Protein AF-A0A915J488-F1 (afdb_monomer_lite)

Foldseek 3Di:
DDPVVVVLLVVLVCCLVVLLVVLVVLLVVPDLVSLVVSLVSSLVSCVVSVSDPNVVSVCSCLVSCVVSVNDDNVVSVVVCVDPVNVVVVVLQVVLVVVVVVVVLVVVLVVLCVVQDDDPVSNVVSLPVSLVVCVVRHPNVVSCVVVVVVVVVVVVVVVVVVVVVVVVPDPPPDPDDDDDD

Sequence (180 aa):
MSLKSFWSTYKNQCIVLLVPIIFSPLIFSGSDQAKCAYVVALMAIYWITEALPLAVTAFLPIICYPLLGILEANKTAMNYLKDTNFLFVGGIMVALATEECNLHKRLALKVLLTFGAQPRWLMLGFMIPSAFLSMWMSNVATVAMMAPIATCVLIELIAHAKSDAMEKEPVKNGSKSEKV

InterPro domains:
  IPR001898 Solute carrier family 13 [PF00939] (14-168)

pLDDT: mean 74.53, std 12.37, range [38.03, 90.25]

Secondary structure (DSSP, 8-state):
--HHHHHHHHHHHHHHHHHHHHHHHHHTT--HHHHHHHHHHHHHHHHHHT-S-HHHHHTHHHHHHHHTTSS-HHHHHHTTS-HHHHHHHHHHHHHHHHHHTTHHHHHHHHHHHHS-S-HHHHHHHHHHHHHHHHHHS-HHHHHHHHHHHHHHHHHHHHHHHHHHHHHSS-----------

Structure (mmCIF, N/CA/C/O backbone):
data_AF-A0A915J488-F1
#
_entry.id   AF-A0A915J488-F1
#
loop_
_atom_site.group_PDB
_atom_site.id
_atom_site.type_symbol
_atom_site.label_atom_id
_atom_site.label_alt_id
_atom_site.label_comp_id
_atom_site.label_asym_id
_atom_site.label_entity_id
_atom_site.label_seq_id
_atom_site.pdbx_PDB_ins_code
_atom_site.Cartn_x
_atom_site.Cartn_y
_atom_site.Cartn_z
_atom_site.occupancy
_atom_site.B_iso_or_equiv
_atom_site.auth_seq_id
_atom_site.auth_comp_id
_atom_site.auth_asym_id
_atom_site.auth_atom_id
_atom_site.pdbx_PDB_model_num
ATOM 1 N N . MET A 1 1 ? 5.541 -25.801 -2.199 1.00 47.88 1 MET A N 1
ATOM 2 C CA . MET A 1 1 ? 4.738 -24.970 -1.273 1.00 47.88 1 MET A CA 1
ATOM 3 C C . MET A 1 1 ? 5.482 -24.946 0.063 1.00 47.88 1 MET A C 1
ATOM 5 O O . MET A 1 1 ? 5.631 -25.995 0.668 1.00 47.88 1 MET A O 1
ATOM 9 N N . SER A 1 2 ? 6.149 -23.840 0.412 1.00 49.69 2 SER A N 1
ATOM 10 C CA . SER A 1 2 ? 7.259 -23.838 1.392 1.00 49.69 2 SER A CA 1
ATOM 11 C C . SER A 1 2 ? 6.795 -23.623 2.840 1.00 49.69 2 SER A C 1
ATOM 13 O O . SER A 1 2 ? 5.991 -22.728 3.097 1.00 49.69 2 SER A O 1
ATOM 15 N N . LEU A 1 3 ? 7.369 -24.382 3.786 1.00 56.59 3 LEU A N 1
ATOM 16 C CA . LEU A 1 3 ? 7.130 -24.350 5.244 1.00 56.59 3 LEU A CA 1
ATOM 17 C C . LEU A 1 3 ? 7.198 -22.933 5.859 1.00 56.59 3 LEU A C 1
ATOM 19 O O . LEU A 1 3 ? 6.519 -22.638 6.840 1.00 56.59 3 LEU A O 1
ATOM 23 N N . LYS A 1 4 ? 7.980 -22.030 5.248 1.00 59.12 4 LYS A N 1
ATOM 24 C CA . LYS A 1 4 ? 8.091 -20.619 5.656 1.00 59.12 4 LYS A CA 1
ATOM 25 C C . LYS A 1 4 ? 6.792 -19.832 5.460 1.00 59.12 4 LYS A C 1
ATOM 27 O O . LYS A 1 4 ? 6.476 -18.986 6.290 1.00 59.12 4 LYS A O 1
ATOM 32 N N . SER A 1 5 ? 6.031 -20.129 4.401 1.00 58.22 5 SER A N 1
ATOM 33 C CA . SER A 1 5 ? 4.719 -19.504 4.176 1.00 58.22 5 SER A CA 1
ATOM 34 C C . SER A 1 5 ? 3.732 -19.916 5.266 1.00 58.22 5 SER A C 1
ATOM 36 O O . SER A 1 5 ? 3.065 -19.064 5.828 1.00 58.22 5 SER A O 1
ATOM 38 N N . PHE A 1 6 ? 3.751 -21.191 5.666 1.00 61.00 6 PHE A N 1
ATOM 39 C CA . PHE A 1 6 ? 2.890 -21.722 6.718 1.00 61.00 6 PHE A CA 1
ATOM 40 C C . PHE A 1 6 ? 3.192 -21.100 8.090 1.00 61.00 6 PHE A C 1
ATOM 42 O O . PHE A 1 6 ? 2.278 -20.661 8.782 1.00 61.00 6 PHE A O 1
ATOM 49 N N . TRP A 1 7 ? 4.475 -20.982 8.459 1.00 55.41 7 TRP A N 1
ATOM 50 C CA . TRP A 1 7 ? 4.887 -20.335 9.713 1.00 55.41 7 TRP A CA 1
ATOM 51 C C . TRP A 1 7 ? 4.559 -18.834 9.736 1.00 55.41 7 TRP A C 1
ATOM 53 O O . TRP A 1 7 ? 4.108 -18.317 10.757 1.00 55.41 7 TRP A O 1
ATOM 63 N N . SER A 1 8 ? 4.715 -18.139 8.604 1.00 61.50 8 SER A N 1
ATOM 64 C CA . SER A 1 8 ? 4.327 -16.729 8.483 1.00 61.50 8 SER A CA 1
ATOM 65 C C . SER A 1 8 ? 2.810 -16.537 8.550 1.00 61.50 8 SER A C 1
ATOM 67 O O . SER A 1 8 ? 2.342 -15.627 9.229 1.00 61.50 8 SER A O 1
ATOM 69 N N . THR A 1 9 ? 2.030 -17.394 7.887 1.00 64.75 9 THR A N 1
ATOM 70 C CA . THR A 1 9 ? 0.564 -17.347 7.934 1.00 64.75 9 THR A CA 1
ATOM 71 C C . THR A 1 9 ? 0.056 -17.629 9.345 1.00 64.75 9 THR A C 1
ATOM 73 O O . THR A 1 9 ? -0.803 -16.899 9.833 1.00 64.75 9 THR A O 1
ATOM 76 N N . TYR A 1 10 ? 0.630 -18.616 10.036 1.00 68.25 10 TYR A N 1
ATOM 77 C CA . TYR A 1 10 ? 0.266 -18.938 11.415 1.00 68.25 10 TYR A CA 1
ATOM 78 C C . TYR A 1 10 ? 0.632 -17.807 12.390 1.00 68.25 10 TYR A C 1
ATOM 80 O O . TYR A 1 10 ? -0.180 -17.419 13.227 1.00 68.25 10 TYR A O 1
ATOM 88 N N . LYS A 1 11 ? 1.816 -17.197 12.237 1.00 72.81 11 LYS A N 1
ATOM 89 C CA . LYS A 1 11 ? 2.215 -16.003 13.001 1.00 72.81 11 LYS A CA 1
ATOM 90 C C . LYS A 1 11 ? 1.229 -14.844 12.795 1.00 72.81 11 LYS A C 1
ATOM 92 O O . LYS A 1 11 ? 0.825 -14.218 13.772 1.00 72.81 11 LYS A O 1
ATOM 97 N N . ASN A 1 12 ? 0.815 -14.581 11.557 1.00 74.12 12 ASN A N 1
ATOM 98 C CA . ASN A 1 12 ? -0.127 -13.504 11.241 1.00 74.12 12 ASN A CA 1
ATOM 99 C C . ASN A 1 12 ? -1.524 -13.780 11.817 1.00 74.12 12 ASN A C 1
ATOM 101 O O . ASN A 1 12 ? -2.134 -12.880 12.387 1.00 74.12 12 ASN A O 1
ATOM 105 N N . GLN A 1 13 ? -1.995 -15.029 11.763 1.00 73.88 13 GLN A N 1
ATOM 106 C CA . GLN A 1 13 ? -3.250 -15.441 12.402 1.00 73.88 13 GLN A CA 1
ATOM 107 C C . GLN A 1 13 ? -3.215 -15.245 13.925 1.00 73.88 13 GLN A C 1
ATOM 109 O O . GLN A 1 13 ? -4.172 -14.724 14.498 1.00 73.88 13 GLN A O 1
ATOM 114 N N . CYS A 1 14 ? -2.097 -15.574 14.578 1.00 73.38 14 CYS A N 1
ATOM 115 C CA . CYS A 1 14 ? -1.913 -15.307 16.005 1.00 73.38 14 CYS A CA 1
ATOM 116 C C . CYS A 1 14 ? -1.929 -13.805 16.322 1.00 73.38 14 CYS A C 1
ATOM 118 O O . CYS A 1 14 ? -2.541 -13.409 17.309 1.00 73.38 14 CYS A O 1
ATOM 120 N N . ILE A 1 15 ? -1.304 -12.961 15.493 1.00 77.00 15 ILE A N 1
ATOM 121 C CA . ILE A 1 15 ? -1.308 -11.497 15.669 1.00 77.00 15 ILE A CA 1
ATOM 122 C C . ILE A 1 15 ? -2.732 -10.938 15.552 1.00 77.00 15 ILE A C 1
ATOM 124 O O . ILE A 1 15 ? -3.141 -10.144 16.396 1.00 77.00 15 ILE A O 1
ATOM 128 N N . VAL A 1 16 ? -3.512 -11.390 14.566 1.00 78.56 16 VAL A N 1
ATOM 129 C CA . VAL A 1 16 ? -4.906 -10.951 14.364 1.00 78.56 16 VAL A CA 1
ATOM 130 C C . VAL A 1 16 ? -5.810 -11.311 15.548 1.00 78.56 16 VAL A C 1
ATOM 132 O O . VAL A 1 16 ? -6.753 -10.585 15.844 1.00 78.56 16 VAL A O 1
ATOM 135 N N . LEU A 1 17 ? -5.532 -12.410 16.252 1.00 76.50 17 LEU A N 1
ATOM 136 C CA . LEU A 1 17 ? -6.311 -12.813 17.426 1.00 76.50 17 LEU A CA 1
ATOM 137 C C . LEU A 1 17 ? -5.796 -12.180 18.727 1.00 76.50 17 LEU A C 1
ATOM 139 O O . LEU A 1 17 ? -6.596 -11.754 19.555 1.00 76.50 17 LEU A O 1
ATOM 143 N N . LEU A 1 18 ? -4.478 -12.080 18.912 1.00 76.69 18 LEU A N 1
ATOM 144 C CA . LEU A 1 18 ? -3.873 -11.576 20.150 1.00 76.69 18 LEU A CA 1
ATOM 145 C C . LEU A 1 18 ? -3.988 -10.059 20.301 1.00 76.69 18 LEU A C 1
ATOM 147 O O . LEU A 1 18 ? -4.199 -9.575 21.409 1.00 76.69 18 LEU A O 1
ATOM 151 N N . VAL A 1 19 ? -3.854 -9.299 19.216 1.00 79.75 19 VAL A N 1
ATOM 152 C CA . VAL A 1 19 ? -3.826 -7.827 19.264 1.00 79.75 19 VAL A CA 1
ATOM 153 C C . VAL A 1 19 ? -5.156 -7.225 19.767 1.00 79.75 19 VAL A C 1
ATOM 155 O O . VAL A 1 19 ? -5.104 -6.381 20.664 1.00 79.75 19 VAL A O 1
ATOM 158 N N . PRO A 1 20 ? -6.342 -7.703 19.337 1.00 78.75 20 PRO A N 1
ATOM 159 C CA . PRO A 1 20 ? -7.628 -7.331 19.935 1.00 78.75 20 PRO A CA 1
ATOM 160 C C . PRO A 1 20 ? -7.744 -7.683 21.420 1.00 78.75 20 PRO A C 1
ATOM 162 O O . PRO A 1 20 ? -8.252 -6.890 22.210 1.00 78.75 20 PRO A O 1
ATOM 165 N N . ILE A 1 21 ? -7.240 -8.854 21.821 1.00 77.81 21 ILE A N 1
ATOM 166 C CA . ILE A 1 21 ? -7.308 -9.331 23.210 1.00 77.81 21 ILE A CA 1
ATOM 167 C C . ILE A 1 21 ? -6.431 -8.465 24.120 1.00 77.81 21 ILE A C 1
ATOM 169 O O . ILE A 1 21 ? -6.872 -8.060 25.194 1.00 77.81 21 ILE A O 1
ATOM 173 N N . ILE A 1 22 ? -5.222 -8.119 23.676 1.00 78.75 22 ILE A N 1
ATOM 174 C CA . ILE A 1 22 ? -4.274 -7.284 24.430 1.00 78.75 22 ILE A CA 1
ATOM 175 C C . ILE A 1 22 ? -4.807 -5.861 24.611 1.00 78.75 22 ILE A C 1
ATOM 177 O O . ILE A 1 22 ? -4.652 -5.281 25.683 1.00 78.75 22 ILE A O 1
ATOM 181 N N . PHE A 1 23 ? -5.449 -5.299 23.585 1.00 76.50 23 PHE A N 1
ATOM 182 C CA . PHE A 1 23 ? -5.999 -3.945 23.641 1.00 76.50 23 PHE A CA 1
ATOM 183 C C . PHE A 1 23 ? -7.429 -3.886 24.208 1.00 76.50 23 PHE A C 1
ATOM 185 O O . PHE A 1 23 ? -7.922 -2.795 24.487 1.00 76.50 23 PHE A O 1
ATOM 192 N N . SER A 1 24 ? -8.081 -5.027 24.460 1.00 74.06 24 SER A N 1
ATOM 193 C CA . SER A 1 24 ? -9.424 -5.099 25.062 1.00 74.06 24 SER A CA 1
ATOM 194 C C . SER A 1 24 ? -9.618 -4.321 26.380 1.00 74.06 24 SER A C 1
ATOM 196 O O . SER A 1 24 ? -10.716 -3.784 26.562 1.00 74.06 24 SER A O 1
ATOM 198 N N . PRO A 1 25 ? -8.604 -4.131 27.261 1.00 74.50 25 PRO A N 1
ATOM 199 C CA . PRO A 1 25 ? -8.760 -3.305 28.458 1.00 74.50 25 PRO A CA 1
ATOM 200 C C . PRO A 1 25 ? -9.111 -1.844 28.141 1.00 74.50 25 PRO A C 1
ATOM 202 O O . PRO A 1 25 ? -9.788 -1.198 28.939 1.00 74.50 25 PRO A O 1
ATOM 205 N N . LEU A 1 26 ? -8.716 -1.318 26.970 1.00 71.06 26 LEU A N 1
ATOM 206 C CA . LEU A 1 26 ? -9.051 0.054 26.560 1.00 71.06 26 LEU A CA 1
ATOM 207 C C . LEU A 1 26 ? -10.549 0.236 26.289 1.00 71.06 26 LEU A C 1
ATOM 209 O O . LEU A 1 26 ? -11.078 1.319 26.526 1.00 71.06 26 LEU A O 1
ATOM 213 N N . ILE A 1 27 ? -11.246 -0.805 25.825 1.00 73.06 27 ILE A N 1
ATOM 214 C CA . ILE A 1 27 ? -12.699 -0.746 25.588 1.00 73.06 27 ILE A CA 1
ATOM 215 C C . ILE A 1 27 ? -13.443 -0.608 26.922 1.00 73.06 27 ILE A C 1
ATOM 217 O O . ILE A 1 27 ? -14.457 0.086 27.007 1.00 73.06 27 ILE A O 1
ATOM 221 N N . PHE A 1 28 ? -12.915 -1.229 27.977 1.00 69.94 28 PHE A N 1
ATOM 222 C CA . PHE A 1 28 ? -13.537 -1.253 29.299 1.00 69.94 28 PHE A CA 1
ATOM 223 C C . PHE A 1 28 ? -13.414 0.082 30.056 1.00 69.94 28 PHE A C 1
ATOM 225 O O . PHE A 1 28 ? -14.116 0.299 31.038 1.00 69.94 28 PHE A O 1
ATOM 232 N N . SER A 1 29 ? -12.582 1.014 29.572 1.00 71.44 29 SER A N 1
ATOM 233 C CA . SER A 1 29 ? -12.431 2.352 30.160 1.00 71.44 29 SER A CA 1
ATOM 234 C C . SER A 1 29 ? -13.665 3.252 29.967 1.00 71.44 29 SER A C 1
ATOM 236 O O . SER A 1 29 ? -13.712 4.339 30.540 1.00 71.44 29 SER A O 1
ATOM 238 N N . GLY A 1 30 ? -14.650 2.836 29.160 1.00 70.00 30 GLY A N 1
ATOM 239 C CA . GLY A 1 30 ? -15.974 3.464 29.067 1.00 70.00 30 GLY A CA 1
ATOM 240 C C . GLY A 1 30 ? -16.062 4.763 28.257 1.00 70.00 30 GLY A C 1
ATOM 241 O O . GLY A 1 30 ? -17.168 5.163 27.907 1.00 70.00 30 GLY A O 1
ATOM 242 N N . SER A 1 31 ? -14.943 5.408 27.907 1.00 84.81 31 SER A N 1
ATOM 243 C CA . SER A 1 31 ? -14.945 6.627 27.086 1.00 84.81 31 SER A CA 1
ATOM 244 C C . SER A 1 31 ? -14.945 6.316 25.585 1.00 84.81 31 SER A C 1
ATOM 246 O O . SER A 1 31 ? -14.225 5.435 25.110 1.00 84.81 31 SER A O 1
ATOM 248 N N . ASP A 1 32 ? -15.711 7.076 24.801 1.00 83.50 32 ASP A N 1
ATOM 249 C CA . ASP A 1 32 ? -15.761 6.893 23.341 1.00 83.50 32 ASP A CA 1
ATOM 250 C C . ASP A 1 32 ? -14.404 7.169 22.673 1.00 83.50 32 ASP A C 1
ATOM 252 O O . ASP A 1 32 ? -14.034 6.527 21.691 1.00 83.50 32 ASP A O 1
ATOM 256 N N . GLN A 1 33 ? -13.601 8.051 23.272 1.00 86.50 33 GLN A N 1
ATOM 257 C CA . GLN A 1 33 ? -12.227 8.340 22.853 1.00 86.50 33 GLN A CA 1
ATOM 258 C C . GLN A 1 33 ? -11.315 7.110 22.985 1.00 86.50 33 GLN A C 1
ATOM 260 O O . GLN A 1 33 ? -10.520 6.842 22.083 1.00 86.50 33 GLN A O 1
ATOM 265 N N . ALA A 1 34 ? -11.451 6.328 24.065 1.00 85.50 34 ALA A N 1
ATOM 266 C CA . ALA A 1 34 ? -10.664 5.111 24.266 1.00 85.50 34 ALA A CA 1
ATOM 267 C C . ALA A 1 34 ? -11.049 4.010 23.266 1.00 85.50 34 ALA A C 1
ATOM 269 O O . ALA A 1 34 ? -10.173 3.316 22.745 1.00 85.50 34 ALA A O 1
ATOM 270 N N . LYS A 1 35 ? -12.338 3.900 22.918 1.00 84.31 35 LYS A N 1
ATOM 271 C CA . LYS A 1 35 ? -12.814 2.972 21.879 1.00 84.31 35 LYS A CA 1
ATOM 272 C C . LYS A 1 35 ? -12.303 3.359 20.483 1.00 84.31 35 LYS A C 1
ATOM 274 O O . LYS A 1 35 ? -11.914 2.484 19.712 1.00 84.31 35 LYS A O 1
ATOM 279 N N . CYS A 1 36 ? -12.240 4.654 20.160 1.00 86.75 36 CYS A N 1
ATOM 280 C CA . CYS A 1 36 ? -11.599 5.132 18.929 1.00 86.75 36 CYS A CA 1
ATOM 281 C C . CYS A 1 36 ? -10.107 4.784 18.899 1.00 86.75 36 CYS A C 1
ATOM 283 O O . CYS A 1 36 ? -9.620 4.232 17.911 1.00 86.75 36 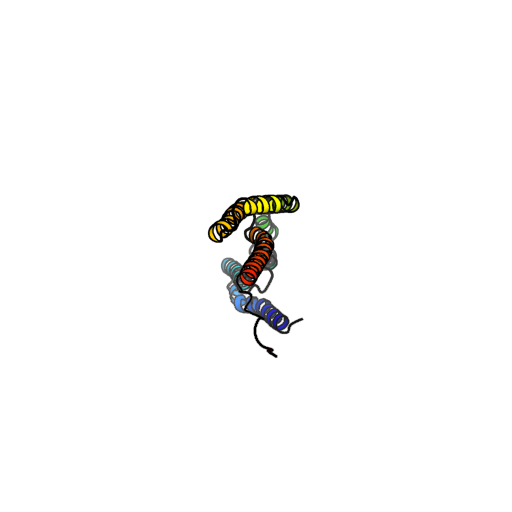CYS A O 1
ATOM 285 N N . ALA A 1 37 ? -9.393 5.082 19.989 1.00 87.50 37 ALA A N 1
ATOM 286 C CA . ALA A 1 37 ? -7.963 4.813 20.111 1.00 87.50 37 ALA A CA 1
ATOM 287 C C . ALA A 1 37 ? -7.649 3.315 19.983 1.00 87.50 37 ALA A C 1
ATOM 289 O O . ALA A 1 37 ? -6.680 2.956 19.318 1.00 87.50 37 ALA A O 1
ATOM 290 N N . TYR A 1 38 ? -8.503 2.449 20.537 1.00 87.88 38 TYR A N 1
ATOM 291 C CA . TYR A 1 38 ? -8.430 1.000 20.362 1.00 87.88 38 TYR A CA 1
ATOM 292 C C . TYR A 1 38 ? -8.413 0.610 18.878 1.00 87.88 38 TYR A C 1
ATOM 294 O O . TYR A 1 38 ? -7.475 -0.042 18.424 1.00 87.88 38 TYR A O 1
ATOM 302 N N . VAL A 1 39 ? -9.400 1.058 18.095 1.00 88.00 39 VAL A N 1
ATOM 303 C CA . VAL A 1 39 ? -9.489 0.713 16.664 1.00 88.00 39 VAL A CA 1
ATOM 304 C C . VAL A 1 39 ? -8.293 1.255 15.879 1.00 88.00 39 VAL A C 1
ATOM 306 O O . VAL A 1 39 ? -7.743 0.544 15.041 1.00 88.00 39 VAL A O 1
ATOM 309 N N . VAL A 1 40 ? -7.845 2.480 16.171 1.00 89.44 40 VAL A N 1
ATOM 310 C CA . VAL A 1 40 ? -6.665 3.073 15.518 1.00 89.44 40 VAL A CA 1
ATOM 311 C C . VAL A 1 40 ? -5.394 2.283 15.844 1.00 89.44 40 VAL A C 1
ATOM 313 O O . VAL A 1 40 ? -4.599 2.014 14.944 1.00 89.44 40 VAL A O 1
ATOM 316 N N . ALA A 1 41 ? -5.212 1.860 17.097 1.00 88.69 41 ALA A N 1
ATOM 317 C CA . ALA A 1 41 ? -4.076 1.037 17.503 1.00 88.69 41 ALA A CA 1
ATOM 318 C C . ALA A 1 41 ? -4.092 -0.339 16.817 1.00 88.69 41 ALA A C 1
ATOM 320 O O . ALA A 1 41 ? -3.055 -0.778 16.316 1.00 88.69 41 ALA A O 1
ATOM 321 N N . LEU A 1 42 ? -5.265 -0.983 16.715 1.00 88.06 42 LEU A N 1
ATOM 322 C CA . LEU A 1 42 ? -5.419 -2.227 15.951 1.00 88.06 42 LEU A CA 1
ATOM 323 C C . LEU A 1 42 ? -4.995 -2.040 14.491 1.00 88.06 42 LEU A C 1
ATOM 325 O O . LEU A 1 42 ? -4.209 -2.831 13.971 1.00 88.06 42 LEU A O 1
ATOM 329 N N . MET A 1 43 ? -5.483 -0.981 13.840 1.00 90.25 43 MET A N 1
ATOM 330 C CA . MET A 1 43 ? -5.136 -0.682 12.450 1.00 90.25 43 MET A CA 1
ATOM 331 C C . MET A 1 43 ? -3.639 -0.432 12.273 1.00 90.25 43 MET A C 1
ATOM 333 O O . MET A 1 43 ? -3.042 -0.988 11.356 1.00 90.25 43 MET A O 1
ATOM 337 N N . ALA A 1 44 ? -3.023 0.356 13.157 1.00 89.06 44 ALA A N 1
ATOM 338 C CA . ALA A 1 44 ? -1.597 0.657 13.097 1.00 89.06 44 ALA A CA 1
ATOM 339 C C . ALA A 1 44 ? -0.746 -0.616 13.213 1.00 89.06 44 ALA A C 1
ATOM 341 O O . ALA A 1 44 ? 0.171 -0.824 12.417 1.00 89.06 44 ALA A O 1
ATOM 342 N N . ILE A 1 45 ? -1.082 -1.504 14.154 1.00 87.19 45 ILE A N 1
ATOM 343 C CA . ILE A 1 45 ? -0.370 -2.774 14.319 1.00 87.19 45 ILE A CA 1
ATOM 344 C C . ILE A 1 45 ? -0.580 -3.664 13.094 1.00 87.19 45 ILE A C 1
ATOM 346 O O . ILE A 1 45 ? 0.387 -4.237 12.597 1.00 87.19 45 ILE A O 1
ATOM 350 N N . TYR A 1 46 ? -1.801 -3.763 12.563 1.00 86.38 46 TYR A N 1
ATOM 351 C CA . TYR A 1 46 ? -2.068 -4.574 11.371 1.00 86.38 46 TYR A CA 1
ATOM 352 C C . TYR A 1 46 ? -1.406 -4.030 10.106 1.00 86.38 46 TYR A C 1
ATOM 354 O O . TYR A 1 46 ? -1.007 -4.826 9.260 1.00 86.38 46 TYR A O 1
ATOM 362 N N . TRP A 1 47 ? -1.234 -2.713 9.986 1.00 87.19 47 TRP A N 1
ATOM 363 C CA . TRP A 1 47 ? -0.462 -2.113 8.899 1.00 87.19 47 TRP A CA 1
ATOM 364 C C . TRP A 1 47 ? 1.032 -2.392 9.024 1.00 87.19 47 TRP A C 1
ATOM 366 O O . TRP A 1 47 ? 1.642 -2.797 8.045 1.00 87.19 47 TRP A O 1
ATOM 376 N N . ILE A 1 48 ? 1.617 -2.242 10.215 1.00 86.00 48 ILE A N 1
ATOM 377 C CA . ILE A 1 48 ? 3.054 -2.492 10.420 1.00 86.00 48 ILE A CA 1
ATOM 378 C C . ILE A 1 48 ? 3.388 -3.982 10.271 1.00 86.00 48 ILE A C 1
ATOM 380 O O . ILE A 1 48 ? 4.452 -4.341 9.776 1.00 86.00 48 ILE A O 1
ATOM 384 N N . THR A 1 49 ? 2.493 -4.858 10.729 1.00 84.06 49 THR A N 1
ATOM 385 C CA . THR A 1 49 ? 2.709 -6.312 10.693 1.00 84.06 49 THR A CA 1
ATOM 386 C C . THR A 1 49 ? 2.270 -6.963 9.385 1.00 84.06 49 THR A C 1
ATOM 388 O O . THR A 1 49 ? 2.547 -8.147 9.203 1.00 84.06 49 THR A O 1
ATOM 391 N N . GLU A 1 50 ? 1.574 -6.225 8.509 1.00 82.69 50 GLU A N 1
ATOM 392 C CA . GLU A 1 50 ? 0.919 -6.732 7.292 1.00 82.69 50 GLU A CA 1
ATOM 393 C C . GLU A 1 50 ? 0.161 -8.055 7.529 1.00 82.69 50 GLU A C 1
ATOM 395 O O . GLU A 1 50 ? 0.124 -8.955 6.687 1.00 82.69 50 GLU A O 1
ATOM 400 N N . ALA A 1 51 ? -0.439 -8.205 8.717 1.00 78.12 51 ALA A N 1
ATOM 401 C CA . ALA A 1 51 ? -1.082 -9.454 9.120 1.00 78.12 51 ALA A CA 1
ATOM 402 C C . ALA A 1 51 ? -2.337 -9.757 8.282 1.00 78.12 51 ALA A C 1
ATOM 404 O O . ALA A 1 51 ? -2.694 -10.919 8.078 1.00 78.12 51 ALA A O 1
ATOM 405 N N . LEU A 1 52 ? -2.977 -8.702 7.773 1.00 79.81 52 LEU A N 1
ATOM 406 C CA . LEU A 1 52 ? -4.082 -8.731 6.823 1.00 79.81 52 LEU A CA 1
ATOM 407 C C . LEU A 1 52 ? -3.753 -7.800 5.645 1.00 79.81 52 LEU A C 1
ATOM 409 O O . LEU A 1 52 ? -3.009 -6.832 5.830 1.00 79.81 52 LEU A O 1
ATOM 413 N N . PRO A 1 53 ? -4.332 -8.031 4.451 1.00 83.25 53 PRO A N 1
ATOM 414 C CA . PRO A 1 53 ? -4.178 -7.109 3.332 1.00 83.25 53 PRO A CA 1
ATOM 415 C C . PRO A 1 53 ? -4.578 -5.685 3.735 1.00 83.25 53 PRO A C 1
ATOM 417 O O . PRO A 1 53 ? -5.616 -5.497 4.372 1.00 83.25 53 PRO A O 1
ATOM 420 N N . LEU A 1 54 ? -3.798 -4.686 3.308 1.00 83.38 54 LEU A N 1
ATOM 421 C CA . LEU A 1 54 ? -3.998 -3.266 3.645 1.00 83.38 54 LEU A CA 1
ATOM 422 C C . LEU A 1 54 ? -5.437 -2.781 3.389 1.00 83.38 54 LEU A C 1
ATOM 424 O O . LEU A 1 54 ? -5.964 -1.960 4.134 1.00 83.38 54 LEU A O 1
ATOM 428 N N . ALA A 1 55 ? -6.086 -3.306 2.345 1.00 86.38 55 ALA A N 1
ATOM 429 C CA . ALA A 1 55 ? -7.481 -3.001 2.037 1.00 86.38 55 ALA A CA 1
ATOM 430 C C . ALA A 1 55 ? -8.444 -3.557 3.100 1.00 86.38 55 ALA A C 1
ATOM 432 O O . ALA A 1 55 ? -9.345 -2.856 3.547 1.00 86.38 55 ALA A O 1
ATOM 433 N N . VAL A 1 56 ? -8.234 -4.799 3.547 1.00 86.19 56 VAL A N 1
ATOM 434 C CA . VAL A 1 56 ? -9.076 -5.456 4.561 1.00 86.19 56 VAL A CA 1
ATOM 435 C C . VAL A 1 56 ? -8.936 -4.750 5.909 1.00 86.19 56 VAL A C 1
ATOM 437 O O . VAL A 1 56 ? -9.938 -4.507 6.579 1.00 86.19 56 VAL A O 1
ATOM 440 N N . THR A 1 57 ? -7.717 -4.353 6.290 1.00 88.88 57 THR A N 1
ATOM 441 C CA . THR A 1 57 ? -7.496 -3.575 7.520 1.00 88.88 57 THR A CA 1
ATOM 442 C C . THR A 1 57 ? -8.124 -2.187 7.434 1.00 88.88 57 THR A C 1
ATOM 444 O O . THR A 1 57 ? -8.674 -1.708 8.424 1.00 88.88 57 THR A O 1
ATOM 447 N N . ALA A 1 58 ? -8.122 -1.560 6.254 1.00 89.00 58 ALA A N 1
ATOM 448 C CA . ALA A 1 58 ? -8.781 -0.277 6.036 1.00 89.00 58 ALA A CA 1
ATOM 449 C C . ALA A 1 58 ? -10.310 -0.349 6.183 1.00 89.00 58 ALA A C 1
ATOM 451 O O . ALA A 1 58 ? -10.907 0.659 6.543 1.00 89.00 58 ALA A O 1
ATOM 452 N N . PHE A 1 59 ? -10.952 -1.505 5.969 1.00 88.38 59 PHE A N 1
ATOM 453 C CA . PHE A 1 59 ? -12.395 -1.694 6.202 1.00 88.38 59 PHE A CA 1
ATOM 454 C C . PHE A 1 59 ? -12.763 -1.958 7.670 1.00 88.38 59 PHE A C 1
ATOM 456 O O . PHE A 1 59 ? -13.939 -1.903 8.028 1.00 88.38 59 PHE A O 1
ATOM 463 N N . LEU A 1 60 ? -11.784 -2.208 8.541 1.00 88.31 60 LEU A N 1
ATOM 464 C CA . LEU A 1 60 ? -12.017 -2.549 9.945 1.00 88.31 60 LEU A CA 1
ATOM 465 C C . LEU A 1 60 ? -12.860 -1.497 10.707 1.00 88.31 60 LEU A C 1
ATOM 467 O O . LEU A 1 60 ? -13.787 -1.898 11.411 1.00 88.31 60 LEU A O 1
ATOM 471 N N . PRO A 1 61 ? -12.660 -0.171 10.533 1.00 88.06 61 PRO A N 1
ATOM 472 C CA . PRO A 1 61 ? -13.495 0.854 11.169 1.00 88.06 61 PRO A CA 1
ATOM 473 C C . PRO A 1 61 ? -14.977 0.795 10.797 1.00 88.06 61 PRO A C 1
ATOM 475 O O . PRO A 1 61 ? -15.813 1.055 11.657 1.00 88.06 61 PRO A O 1
ATOM 478 N N . ILE A 1 62 ? -15.321 0.413 9.559 1.00 88.81 62 ILE A N 1
ATOM 479 C CA . ILE A 1 62 ? -16.724 0.286 9.117 1.00 88.81 62 ILE A CA 1
ATOM 480 C C . ILE A 1 62 ? -17.485 -0.729 9.970 1.00 88.81 62 ILE A C 1
ATOM 482 O O . ILE A 1 62 ? -18.677 -0.554 10.205 1.00 88.81 62 ILE A O 1
ATOM 486 N N . ILE A 1 63 ? -16.802 -1.768 10.452 1.00 87.00 63 ILE A N 1
ATOM 487 C CA . ILE A 1 63 ? -17.401 -2.824 11.271 1.00 87.00 63 ILE A CA 1
ATOM 488 C C . ILE A 1 63 ? -17.231 -2.500 12.761 1.00 87.00 63 ILE A C 1
ATOM 490 O O . ILE A 1 63 ? -18.179 -2.603 13.536 1.00 87.00 63 ILE A O 1
ATOM 494 N N . CYS A 1 64 ? -16.037 -2.071 13.177 1.00 85.69 64 CYS A N 1
ATOM 495 C CA . CYS A 1 64 ? -15.727 -1.836 14.585 1.00 85.69 64 CYS A CA 1
ATOM 496 C C . CYS A 1 64 ? -16.416 -0.593 15.168 1.00 85.69 64 CYS A C 1
ATOM 498 O O . CYS A 1 64 ? -16.816 -0.633 16.329 1.00 85.69 64 CYS A O 1
ATOM 500 N N . TYR A 1 65 ? -16.576 0.499 14.411 1.00 86.69 65 TYR A N 1
ATOM 501 C CA . TYR A 1 65 ? -17.198 1.725 14.936 1.00 86.69 65 TYR A CA 1
ATOM 502 C C . TYR A 1 65 ? -18.685 1.555 15.280 1.00 86.69 65 TYR A C 1
ATOM 504 O O . TYR A 1 65 ? -19.061 1.971 16.381 1.00 86.69 65 TYR A O 1
ATOM 512 N N . PRO A 1 66 ? -19.515 0.899 14.442 1.00 86.31 66 PRO A N 1
ATOM 513 C CA . PRO A 1 66 ? -20.899 0.601 14.804 1.00 86.31 66 PRO A CA 1
ATOM 514 C C . PRO A 1 66 ? -21.011 -0.415 15.944 1.00 86.31 66 PRO A C 1
ATOM 516 O O . PRO A 1 66 ? -21.838 -0.231 16.832 1.00 86.31 66 PRO A O 1
ATOM 519 N N . LEU A 1 67 ? -20.156 -1.449 15.970 1.00 85.06 67 LEU A N 1
ATOM 520 C CA . LEU A 1 67 ? -20.160 -2.464 17.037 1.00 85.06 67 LEU A CA 1
ATOM 521 C C . LEU A 1 67 ? -19.811 -1.884 18.413 1.00 85.06 67 LEU A C 1
ATOM 523 O O . LEU A 1 67 ? -20.359 -2.314 19.423 1.00 85.06 67 LEU A O 1
ATOM 527 N N . LEU A 1 68 ? -18.903 -0.907 18.459 1.00 83.19 68 LEU A N 1
ATOM 528 C CA . LEU A 1 68 ? -18.479 -0.241 19.694 1.00 83.19 68 LEU A CA 1
ATOM 529 C C . LEU A 1 68 ? -19.396 0.935 20.092 1.00 83.19 68 LEU A C 1
ATOM 531 O O . LEU A 1 68 ? -19.182 1.555 21.141 1.00 83.19 68 LEU A O 1
ATOM 535 N N . GLY A 1 69 ? -20.405 1.246 19.270 1.00 80.31 69 GLY A N 1
ATOM 536 C CA . GLY A 1 69 ? -21.341 2.352 19.484 1.00 80.31 69 GLY A CA 1
ATOM 537 C C . GLY A 1 69 ? -20.715 3.743 19.335 1.00 80.31 69 GLY A C 1
ATOM 538 O O . GLY A 1 69 ? -21.249 4.701 19.879 1.00 80.31 69 GLY A O 1
ATOM 539 N N . ILE A 1 70 ? -19.582 3.857 18.634 1.00 82.12 70 ILE A N 1
ATOM 540 C CA . ILE A 1 70 ? -18.838 5.117 18.461 1.00 82.12 70 ILE A CA 1
ATOM 541 C C . ILE A 1 70 ? -19.510 5.993 17.399 1.00 82.12 70 ILE A C 1
ATOM 543 O O . ILE A 1 70 ? -19.725 7.187 17.591 1.00 82.12 70 ILE A O 1
ATOM 547 N N . LEU A 1 71 ? -19.789 5.397 16.238 1.00 85.62 71 LEU A N 1
ATOM 548 C CA . LEU A 1 71 ? -20.328 6.090 15.076 1.00 85.62 71 LEU A CA 1
ATOM 549 C C . LEU A 1 71 ? -21.262 5.156 14.309 1.00 85.62 71 LEU A C 1
ATOM 551 O O . LEU A 1 71 ? -21.012 3.959 14.186 1.00 85.62 71 LEU A O 1
ATOM 555 N N . GLU A 1 72 ? -22.338 5.719 13.770 1.00 87.75 72 GLU A N 1
ATOM 556 C CA . GLU A 1 72 ? -23.308 4.977 12.971 1.00 87.75 72 GLU A CA 1
ATOM 557 C C . GLU A 1 72 ? -22.676 4.445 11.670 1.00 87.75 72 GLU A C 1
ATOM 559 O O . GLU A 1 72 ? -21.808 5.092 11.067 1.00 87.75 72 GLU A O 1
ATOM 564 N N . ALA A 1 73 ? -23.134 3.278 11.206 1.00 85.62 73 ALA A N 1
ATOM 565 C CA . ALA A 1 73 ? -22.610 2.626 10.004 1.00 85.62 73 ALA A CA 1
ATOM 566 C C . ALA A 1 73 ? -22.710 3.525 8.760 1.00 85.62 73 ALA A C 1
ATOM 568 O O . ALA A 1 73 ? -21.744 3.637 8.008 1.00 85.62 73 ALA A O 1
ATOM 569 N N . ASN A 1 74 ? -23.828 4.244 8.597 1.00 85.69 74 ASN A N 1
ATOM 570 C CA . ASN A 1 74 ? -24.028 5.184 7.489 1.00 85.69 74 ASN A CA 1
ATOM 571 C C . ASN A 1 74 ? -22.977 6.301 7.476 1.00 85.69 74 ASN A C 1
ATOM 573 O O . ASN A 1 74 ? -22.309 6.521 6.467 1.00 85.69 74 ASN A O 1
ATOM 577 N N . LYS A 1 75 ? -22.770 6.972 8.616 1.00 86.38 75 LYS A N 1
ATOM 578 C CA . LYS A 1 75 ? -21.786 8.062 8.734 1.00 86.38 75 LYS A CA 1
ATOM 579 C C . LYS A 1 75 ? -20.357 7.569 8.516 1.00 86.38 75 LYS A C 1
ATOM 581 O O . LYS A 1 75 ? -19.541 8.276 7.929 1.00 86.38 75 LYS A O 1
ATOM 586 N N . THR A 1 76 ? -20.055 6.355 8.970 1.00 85.62 76 THR A N 1
ATOM 587 C CA . THR A 1 76 ? -18.736 5.745 8.779 1.00 85.62 76 THR A CA 1
ATOM 588 C C . THR A 1 76 ? -18.501 5.415 7.306 1.00 85.62 76 THR A C 1
ATOM 590 O O . THR A 1 76 ? -17.471 5.803 6.763 1.00 85.62 76 THR A O 1
ATOM 593 N N . ALA A 1 77 ? -19.475 4.798 6.629 1.00 85.88 77 ALA A N 1
ATOM 594 C CA . ALA A 1 77 ? -19.395 4.454 5.208 1.00 85.88 77 ALA A CA 1
ATOM 595 C C . ALA A 1 77 ? -19.272 5.687 4.294 1.00 85.88 77 ALA A C 1
ATOM 597 O O . ALA A 1 77 ? -18.480 5.674 3.351 1.00 85.88 77 ALA A O 1
ATOM 598 N N . MET A 1 78 ? -19.972 6.786 4.604 1.00 87.38 78 MET A N 1
ATOM 599 C CA . MET A 1 78 ? -19.860 8.041 3.844 1.00 87.38 78 MET A CA 1
ATOM 600 C C . MET A 1 78 ? -18.429 8.596 3.806 1.00 87.38 78 MET A C 1
ATOM 602 O O . MET A 1 78 ? -18.039 9.221 2.823 1.00 87.38 78 MET A O 1
ATOM 606 N N . ASN A 1 79 ? -17.612 8.341 4.835 1.00 86.94 79 ASN A N 1
ATOM 607 C CA . ASN A 1 79 ? -16.221 8.794 4.839 1.00 86.94 79 ASN A CA 1
ATOM 608 C C . ASN A 1 79 ? -15.327 8.055 3.832 1.00 86.94 79 ASN A C 1
ATOM 610 O O . ASN A 1 79 ? -14.294 8.601 3.444 1.00 86.94 79 ASN A O 1
ATOM 614 N N . TYR A 1 80 ? -15.719 6.859 3.388 1.00 85.50 80 TYR A N 1
ATOM 615 C CA . TYR A 1 80 ? -14.980 6.085 2.387 1.00 85.50 80 TYR A CA 1
ATOM 616 C C . TYR A 1 80 ? -15.321 6.510 0.956 1.00 85.50 80 TYR A C 1
ATOM 618 O O . TYR A 1 80 ? -14.485 6.373 0.066 1.00 85.50 80 TYR A O 1
ATOM 626 N N . LEU A 1 81 ? -16.511 7.074 0.739 1.00 85.31 81 LEU A N 1
ATOM 627 C CA . LEU A 1 81 ? -17.030 7.472 -0.573 1.00 85.31 81 LEU A CA 1
ATOM 628 C C . LEU A 1 81 ? -16.821 8.963 -0.887 1.00 85.31 81 LEU A C 1
ATOM 630 O O . LEU A 1 81 ? -17.585 9.549 -1.645 1.00 85.31 81 LEU A O 1
ATOM 634 N N . LYS A 1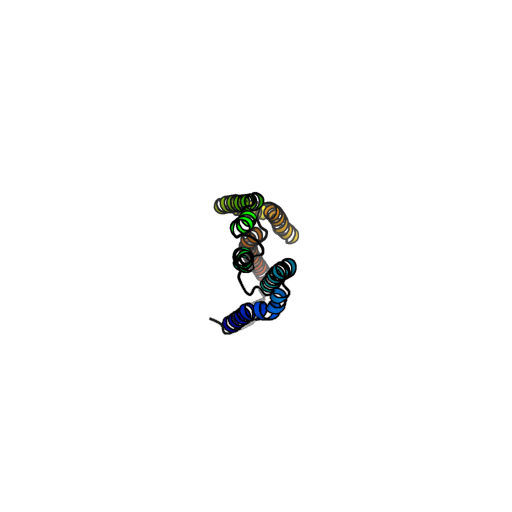 82 ? -15.797 9.595 -0.305 1.00 87.88 82 LYS A N 1
ATOM 635 C CA . LYS A 1 82 ? -15.484 11.006 -0.580 1.00 87.88 82 LYS A CA 1
ATOM 636 C C . LYS A 1 82 ? -15.019 11.205 -2.023 1.00 87.88 82 LYS A C 1
ATOM 638 O O . LYS A 1 82 ? -14.290 10.369 -2.560 1.00 87.88 82 LYS A O 1
ATOM 643 N N . ASP A 1 83 ? -15.343 12.364 -2.595 1.00 88.12 83 ASP A N 1
ATOM 644 C CA . ASP A 1 83 ? -14.996 12.746 -3.973 1.00 88.12 83 ASP A CA 1
ATOM 645 C C . ASP A 1 83 ? -13.507 12.559 -4.291 1.00 88.12 83 ASP A C 1
ATOM 647 O O . ASP A 1 83 ? -13.144 12.110 -5.374 1.00 88.12 83 ASP A O 1
ATOM 651 N N . THR A 1 84 ? -12.626 12.828 -3.323 1.00 86.75 84 THR A N 1
ATOM 652 C CA . THR A 1 84 ? -11.176 12.635 -3.466 1.0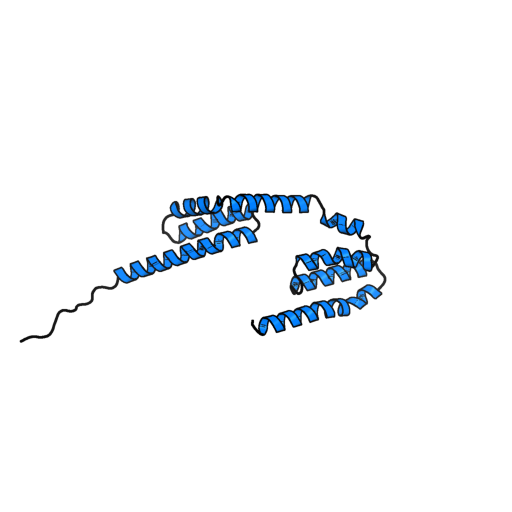0 86.75 84 THR A CA 1
ATOM 653 C C . THR A 1 84 ? -10.795 11.178 -3.746 1.00 86.75 84 THR A C 1
ATOM 655 O O . THR A 1 84 ? -9.922 10.925 -4.575 1.00 86.75 84 THR A O 1
ATOM 658 N N . ASN A 1 85 ? -11.466 10.212 -3.110 1.00 85.94 85 ASN A N 1
ATOM 659 C CA . ASN A 1 85 ? -11.213 8.789 -3.345 1.00 85.94 85 ASN A CA 1
ATOM 660 C C . ASN A 1 85 ? -11.701 8.379 -4.740 1.00 85.94 85 ASN A C 1
ATOM 662 O O . ASN A 1 85 ? -11.007 7.648 -5.444 1.00 85.94 85 ASN A O 1
ATOM 666 N N . PHE A 1 86 ? -12.855 8.896 -5.173 1.00 86.62 86 PHE A N 1
ATOM 667 C CA . PHE A 1 86 ? -13.369 8.667 -6.526 1.00 86.62 86 PHE A CA 1
ATOM 668 C C . PHE A 1 86 ? -12.481 9.284 -7.606 1.00 86.62 86 PHE A C 1
ATOM 670 O O . PHE A 1 86 ? -12.238 8.644 -8.628 1.00 86.62 86 PHE A O 1
ATOM 677 N N . LEU A 1 87 ? -11.942 10.482 -7.372 1.00 87.38 87 LEU A N 1
ATOM 678 C CA . LEU A 1 87 ? -10.979 11.112 -8.273 1.00 87.38 87 LEU A CA 1
ATOM 679 C C . LEU A 1 87 ? -9.711 10.263 -8.411 1.00 87.38 87 LEU A C 1
ATOM 681 O O . LEU A 1 87 ? -9.208 10.086 -9.518 1.00 87.38 87 LEU A O 1
ATOM 685 N N . PHE A 1 88 ? -9.222 9.696 -7.306 1.00 83.75 88 PHE A N 1
ATOM 686 C CA . PHE A 1 88 ? -8.069 8.799 -7.323 1.00 83.75 88 PHE A CA 1
ATOM 687 C C . PHE A 1 88 ? -8.349 7.515 -8.120 1.00 83.75 88 PHE A C 1
ATOM 689 O O . PHE A 1 88 ? -7.536 7.121 -8.956 1.00 83.75 88 PHE A O 1
ATOM 696 N N . VAL A 1 89 ? -9.523 6.901 -7.932 1.00 85.94 89 VAL A N 1
ATOM 697 C CA . VAL A 1 89 ? -9.957 5.732 -8.720 1.00 85.94 89 VAL A CA 1
ATOM 698 C C . VAL A 1 89 ? -10.073 6.080 -10.207 1.00 85.94 89 VAL A C 1
ATOM 700 O O . VAL A 1 89 ? -9.556 5.343 -11.045 1.00 85.94 89 VAL A O 1
ATOM 703 N N . GLY A 1 90 ? -10.680 7.220 -10.545 1.00 85.69 90 GLY A N 1
ATOM 704 C CA . GLY A 1 90 ? -10.767 7.710 -11.922 1.00 85.69 90 GLY A CA 1
ATOM 705 C C . GLY A 1 90 ? -9.390 7.951 -12.547 1.00 85.69 90 GLY A C 1
ATOM 706 O O . GLY A 1 90 ? -9.150 7.543 -13.682 1.00 85.69 90 GLY A O 1
ATOM 707 N N . GLY A 1 91 ? -8.455 8.526 -11.785 1.00 83.00 91 GLY A N 1
ATOM 708 C CA . GLY A 1 91 ? -7.062 8.700 -12.200 1.00 83.00 91 GLY A CA 1
ATOM 709 C C . GLY A 1 91 ? -6.372 7.369 -12.505 1.00 83.00 91 GLY A C 1
ATOM 710 O O . GLY A 1 91 ? -5.749 7.234 -13.558 1.00 83.00 91 GLY A O 1
ATOM 711 N N . ILE A 1 92 ? -6.550 6.358 -11.646 1.00 82.50 92 ILE A N 1
ATOM 712 C CA . ILE A 1 92 ? -6.027 5.005 -11.886 1.00 82.50 92 ILE A CA 1
ATOM 713 C C . ILE A 1 92 ? -6.668 4.369 -13.129 1.00 82.50 92 ILE A C 1
ATOM 715 O O . ILE A 1 92 ? -5.958 3.748 -13.917 1.00 82.50 92 ILE A O 1
ATOM 719 N N . MET A 1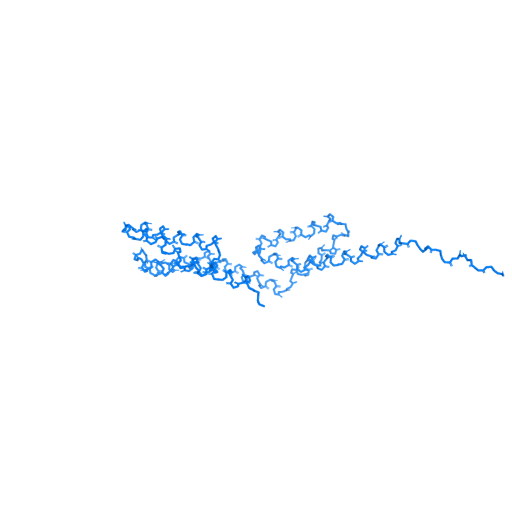 93 ? -7.974 4.536 -13.359 1.00 85.06 93 MET A N 1
ATOM 720 C CA . MET A 1 93 ? -8.625 4.008 -14.568 1.00 85.06 93 MET A CA 1
ATOM 721 C C . MET A 1 93 ? -8.064 4.637 -15.850 1.00 85.06 93 MET A C 1
ATOM 723 O O . MET A 1 93 ? -7.804 3.918 -16.813 1.00 85.06 93 MET A O 1
ATOM 727 N N . VAL A 1 94 ? -7.838 5.955 -15.870 1.00 80.94 94 VAL A N 1
ATOM 728 C CA . VAL A 1 94 ? -7.239 6.656 -17.024 1.00 80.94 94 VAL A CA 1
ATOM 729 C C . VAL A 1 94 ? -5.787 6.218 -17.247 1.00 80.94 94 VAL A C 1
ATOM 731 O O . VAL A 1 94 ? -5.374 5.986 -18.387 1.00 80.94 94 VAL A O 1
ATOM 734 N N . ALA A 1 95 ? -5.026 6.062 -16.164 1.00 76.50 95 ALA A N 1
ATOM 735 C CA . ALA A 1 95 ? -3.673 5.517 -16.175 1.00 76.50 95 ALA A CA 1
ATOM 736 C C . ALA A 1 95 ? -3.626 4.116 -16.815 1.00 76.50 95 ALA A C 1
ATOM 738 O O . ALA A 1 95 ? -2.888 3.907 -17.779 1.00 76.50 95 ALA A O 1
ATOM 739 N N . LEU A 1 96 ? -4.474 3.190 -16.353 1.00 78.00 96 LEU A N 1
ATOM 740 C CA . LEU A 1 96 ? -4.575 1.829 -16.894 1.00 78.00 96 LEU A CA 1
ATOM 741 C C . LEU A 1 96 ? -5.045 1.817 -18.357 1.00 78.00 96 LEU A C 1
ATOM 743 O O . LEU A 1 96 ? -4.488 1.098 -19.180 1.00 78.00 96 LEU A O 1
ATOM 747 N N . ALA A 1 97 ? -6.016 2.656 -18.728 1.00 81.69 97 ALA A N 1
ATOM 748 C CA . ALA A 1 97 ? -6.460 2.776 -20.120 1.00 81.69 97 ALA A CA 1
ATOM 749 C C . ALA A 1 97 ? -5.332 3.262 -21.054 1.00 81.69 97 ALA A C 1
ATOM 751 O O . ALA A 1 97 ? -5.216 2.816 -22.198 1.00 81.69 97 ALA A O 1
ATOM 752 N N . THR A 1 98 ? -4.465 4.147 -20.556 1.00 69.94 98 THR A N 1
ATOM 753 C CA . THR A 1 98 ? -3.278 4.623 -21.285 1.00 69.94 98 THR A CA 1
ATOM 754 C C . THR A 1 98 ? -2.195 3.540 -21.367 1.00 69.94 98 THR A C 1
ATOM 756 O O . THR A 1 98 ? -1.459 3.461 -22.359 1.00 69.94 98 THR A O 1
ATOM 759 N N . GLU A 1 99 ? -2.107 2.678 -20.351 1.00 70.25 99 GLU A N 1
ATOM 760 C CA . GLU A 1 99 ? -1.234 1.507 -20.337 1.00 70.25 99 GLU A CA 1
ATOM 761 C C . GLU A 1 99 ? -1.641 0.487 -21.412 1.00 70.25 99 GLU A C 1
ATOM 763 O O . GLU A 1 99 ? -0.810 0.135 -22.250 1.00 70.25 99 GLU A O 1
ATOM 768 N N . GLU A 1 100 ? -2.917 0.104 -21.483 1.00 70.94 100 GLU A N 1
ATOM 769 C CA . GLU A 1 100 ? -3.444 -0.856 -22.474 1.00 70.94 100 GLU A CA 1
ATOM 770 C C . GLU A 1 100 ? -3.178 -0.423 -23.928 1.00 70.94 100 GLU A C 1
ATOM 772 O O . GLU A 1 100 ? -2.857 -1.235 -24.801 1.00 70.94 100 GLU A O 1
ATOM 777 N N . CYS A 1 101 ? -3.170 0.888 -24.191 1.00 74.75 101 CYS A N 1
ATOM 778 C CA . CYS A 1 101 ? -2.803 1.446 -25.496 1.00 74.75 101 CYS A CA 1
ATOM 779 C C . CYS A 1 101 ? -1.317 1.234 -25.880 1.00 74.75 101 CYS A C 1
ATOM 781 O O . CYS A 1 101 ? -0.898 1.661 -26.959 1.00 74.75 101 CYS A O 1
ATOM 783 N N . ASN A 1 102 ? -0.494 0.619 -25.014 1.00 68.12 102 ASN A N 1
ATOM 784 C CA . ASN A 1 102 ? 0.951 0.377 -25.170 1.00 68.12 102 ASN A CA 1
ATOM 785 C C . ASN A 1 102 ? 1.760 1.636 -25.565 1.00 68.12 102 ASN A C 1
ATOM 787 O O . ASN A 1 102 ? 2.881 1.548 -26.084 1.00 68.12 102 ASN A O 1
ATOM 791 N N . LEU A 1 103 ? 1.216 2.827 -25.285 1.00 65.12 103 LEU A N 1
ATOM 792 C CA . LEU A 1 103 ? 1.820 4.118 -25.623 1.00 65.12 103 LEU A CA 1
ATOM 793 C C . LEU A 1 103 ? 3.188 4.277 -24.943 1.00 65.12 103 LEU A C 1
ATOM 795 O O . LEU A 1 103 ? 4.153 4.738 -25.551 1.00 65.12 103 LEU A O 1
ATOM 799 N N . HIS A 1 104 ? 3.277 3.800 -23.703 1.00 65.50 104 HIS A N 1
ATOM 800 C CA . HIS A 1 104 ? 4.471 3.812 -22.868 1.00 65.50 104 HIS A CA 1
ATOM 801 C C . HIS A 1 104 ? 5.612 2.949 -23.435 1.00 65.50 104 HIS A C 1
ATOM 803 O O . HIS A 1 104 ? 6.759 3.384 -23.398 1.00 65.50 104 HIS A O 1
ATOM 809 N N . LYS A 1 105 ? 5.328 1.779 -24.036 1.00 63.28 105 LYS A N 1
ATOM 810 C CA . LYS A 1 105 ? 6.353 0.949 -24.701 1.00 63.28 105 LYS A CA 1
ATOM 811 C C . LYS A 1 105 ? 6.903 1.640 -25.939 1.00 63.28 105 LYS A C 1
ATOM 813 O O . LYS A 1 105 ? 8.117 1.683 -26.117 1.00 63.28 105 LYS A O 1
ATOM 818 N N . ARG A 1 106 ? 6.031 2.225 -26.772 1.00 65.12 106 ARG A N 1
ATOM 819 C CA . ARG A 1 106 ? 6.463 2.997 -27.950 1.00 65.12 106 ARG A CA 1
ATOM 820 C C . ARG A 1 106 ? 7.316 4.198 -27.555 1.00 65.12 106 ARG A C 1
ATOM 822 O O . ARG A 1 106 ? 8.314 4.456 -28.220 1.00 65.12 106 ARG A O 1
ATOM 829 N N . LEU A 1 107 ? 6.950 4.903 -26.484 1.00 62.50 107 LEU A N 1
ATOM 830 C CA . LEU A 1 107 ? 7.708 6.047 -25.984 1.00 62.50 107 LEU A CA 1
ATOM 831 C C . LEU A 1 107 ? 9.054 5.617 -25.380 1.00 62.50 107 LEU A C 1
ATOM 833 O O . LEU A 1 107 ? 10.076 6.205 -25.720 1.00 62.50 107 LEU A O 1
ATOM 837 N N . ALA A 1 108 ? 9.076 4.554 -24.571 1.00 62.53 108 ALA A N 1
ATOM 838 C CA . ALA A 1 108 ? 10.293 4.021 -23.959 1.00 62.53 108 ALA A CA 1
ATOM 839 C C . ALA A 1 108 ? 11.299 3.522 -25.008 1.00 62.53 108 ALA A C 1
ATOM 841 O O . ALA A 1 108 ? 12.473 3.873 -24.940 1.00 62.53 108 ALA A O 1
ATOM 842 N N . LEU A 1 109 ? 10.842 2.783 -26.025 1.00 63.19 109 LEU A N 1
ATOM 843 C CA . LEU A 1 109 ? 11.687 2.346 -27.144 1.00 63.19 109 LEU A CA 1
ATOM 844 C C . LEU A 1 109 ? 12.230 3.530 -27.953 1.00 63.19 109 LEU A C 1
ATOM 846 O O . LEU A 1 109 ? 13.408 3.537 -28.296 1.00 63.19 109 LEU A O 1
ATOM 850 N N . LYS A 1 110 ? 11.412 4.559 -28.220 1.00 63.44 110 LYS A N 1
ATOM 851 C CA . LYS A 1 110 ? 11.873 5.774 -28.917 1.00 63.44 110 LYS A CA 1
ATOM 852 C C . LYS A 1 110 ? 12.950 6.503 -28.122 1.00 63.44 110 LYS A C 1
ATOM 854 O O . LYS A 1 110 ? 13.960 6.902 -28.687 1.00 63.44 110 LYS A O 1
ATOM 859 N N . VAL A 1 111 ? 12.735 6.660 -26.820 1.00 63.47 111 VAL A N 1
ATOM 860 C CA . VAL A 1 111 ? 13.669 7.324 -25.908 1.00 63.47 111 VAL A CA 1
ATOM 861 C C . VAL A 1 111 ? 14.983 6.544 -25.821 1.00 63.47 111 VAL A C 1
ATOM 863 O O . VAL A 1 111 ? 16.041 7.128 -26.038 1.00 63.47 111 VAL A O 1
ATOM 866 N N . LEU A 1 112 ? 14.928 5.225 -25.619 1.00 63.59 112 LEU A N 1
ATOM 867 C CA . LEU A 1 112 ? 16.112 4.360 -25.559 1.00 63.59 112 LEU A CA 1
ATOM 868 C C . LEU A 1 112 ? 16.915 4.353 -26.866 1.00 63.59 112 LEU A C 1
ATOM 870 O O . LEU A 1 112 ? 18.136 4.355 -26.820 1.00 63.59 112 LEU A O 1
ATOM 874 N N . LEU A 1 113 ? 16.257 4.401 -28.026 1.00 65.88 113 LEU A N 1
ATOM 875 C CA . LEU A 1 113 ? 16.949 4.511 -29.317 1.00 65.88 113 LEU A CA 1
ATOM 876 C C . LEU A 1 113 ? 17.560 5.902 -29.556 1.00 65.88 113 LEU A C 1
ATOM 878 O O . LEU A 1 113 ? 18.471 6.035 -30.368 1.00 65.88 113 LEU A O 1
ATOM 882 N N . THR A 1 114 ? 17.070 6.938 -28.867 1.00 64.94 114 THR A N 1
ATOM 883 C CA . THR A 1 114 ? 17.576 8.315 -29.007 1.00 64.94 114 THR A CA 1
ATOM 884 C C . THR A 1 114 ? 18.796 8.567 -28.113 1.00 64.94 114 THR A C 1
ATOM 886 O O . THR A 1 114 ? 19.695 9.318 -28.489 1.00 64.94 114 THR A O 1
ATOM 889 N N . PHE A 1 115 ? 18.861 7.928 -26.941 1.00 62.84 115 PHE A N 1
ATOM 890 C CA . PHE A 1 115 ? 20.001 8.006 -26.025 1.00 62.84 115 PHE A CA 1
ATOM 891 C C . PHE A 1 115 ? 20.980 6.856 -26.317 1.00 62.84 115 PHE A C 1
ATOM 893 O O . PHE A 1 115 ? 20.730 5.717 -25.948 1.00 62.84 115 PHE A O 1
ATOM 900 N N . GLY A 1 116 ? 22.084 7.147 -27.016 1.00 58.53 116 GLY A N 1
ATOM 901 C CA . GLY A 1 116 ? 23.065 6.145 -27.466 1.00 58.53 116 GLY A CA 1
ATOM 902 C C . GLY A 1 116 ? 23.696 5.272 -26.361 1.00 58.53 116 GLY A C 1
ATOM 903 O O . GLY A 1 116 ? 23.510 5.507 -25.170 1.00 58.53 116 GLY A O 1
ATOM 904 N N . ALA A 1 117 ? 24.506 4.281 -26.764 1.00 61.81 117 ALA A N 1
ATOM 905 C CA . ALA A 1 117 ? 25.025 3.161 -25.951 1.00 61.81 117 ALA A CA 1
ATOM 906 C C . ALA A 1 117 ? 26.019 3.507 -24.809 1.00 61.81 117 ALA A C 1
ATOM 908 O O . ALA A 1 117 ? 26.801 2.663 -24.372 1.00 61.81 117 ALA A O 1
ATOM 909 N N . GLN A 1 118 ? 26.023 4.739 -24.299 1.00 70.44 118 GLN A N 1
ATOM 910 C CA . GLN A 1 118 ? 26.840 5.122 -23.149 1.00 70.44 118 GLN A CA 1
ATOM 911 C C . GLN A 1 118 ? 26.068 4.904 -21.828 1.00 70.44 118 GLN A C 1
ATOM 913 O O . GLN A 1 118 ? 24.985 5.471 -21.662 1.00 70.44 118 GLN A O 1
ATOM 918 N N . PRO A 1 119 ? 26.632 4.189 -20.828 1.00 68.62 119 PRO A N 1
ATOM 919 C CA . PRO A 1 119 ? 25.930 3.815 -19.589 1.00 68.62 119 PRO A CA 1
ATOM 920 C C . PRO A 1 119 ? 25.303 4.986 -18.816 1.00 68.62 119 PRO A C 1
ATOM 922 O O . PRO A 1 119 ? 24.246 4.844 -18.204 1.00 68.62 119 PRO A O 1
ATOM 925 N N . ARG A 1 120 ? 25.936 6.168 -18.857 1.00 75.25 120 ARG A N 1
ATOM 926 C CA . ARG A 1 120 ? 25.447 7.386 -18.186 1.00 75.25 120 ARG A CA 1
ATOM 927 C C . ARG A 1 120 ? 24.155 7.924 -18.811 1.00 75.25 120 ARG A C 1
ATOM 929 O O . ARG A 1 120 ? 23.254 8.338 -18.089 1.00 75.25 120 ARG A O 1
ATOM 936 N N . TRP A 1 121 ? 24.063 7.894 -20.138 1.00 76.31 121 TRP A N 1
ATOM 937 C CA . TRP A 1 121 ? 22.892 8.360 -20.883 1.00 76.31 121 TRP A CA 1
ATOM 938 C C . TRP A 1 121 ? 21.754 7.349 -20.829 1.00 76.31 121 TRP A C 1
ATOM 940 O O . TRP A 1 121 ? 20.597 7.744 -20.734 1.00 76.31 121 TRP A O 1
ATOM 950 N N . LEU A 1 122 ? 22.086 6.058 -20.780 1.00 74.88 122 LEU A N 1
ATOM 951 C CA . LEU A 1 122 ? 21.110 4.997 -20.573 1.00 74.88 122 LEU A CA 1
ATOM 952 C C . LEU A 1 122 ? 20.406 5.131 -19.213 1.00 74.88 122 LEU A C 1
ATOM 954 O O . LEU A 1 122 ? 19.181 5.081 -19.156 1.00 74.88 122 LEU A O 1
ATOM 958 N N . MET A 1 123 ? 21.151 5.379 -18.125 1.00 77.69 123 MET A N 1
ATOM 959 C CA . MET A 1 123 ? 20.546 5.605 -16.803 1.00 77.69 123 MET A CA 1
ATOM 960 C C . MET A 1 123 ? 19.640 6.843 -16.776 1.00 77.69 123 MET A C 1
ATOM 962 O O . MET A 1 123 ? 18.536 6.776 -16.238 1.00 77.69 123 MET A O 1
ATOM 966 N N . LEU A 1 124 ? 20.053 7.949 -17.406 1.00 76.69 124 LEU A N 1
ATOM 967 C CA . LEU A 1 124 ? 19.190 9.127 -17.570 1.00 76.69 124 LEU A CA 1
ATOM 968 C C . LEU A 1 124 ? 17.936 8.813 -18.400 1.00 76.69 124 LEU A C 1
ATOM 970 O O . LEU A 1 124 ? 16.841 9.257 -18.048 1.00 76.69 124 LEU A O 1
ATOM 974 N N . GLY A 1 125 ? 18.082 7.999 -19.446 1.00 74.94 125 GLY A N 1
ATOM 975 C CA . GLY A 1 125 ? 16.993 7.508 -20.288 1.00 74.94 125 GLY A CA 1
ATOM 976 C C . GLY A 1 125 ? 15.982 6.626 -19.550 1.00 74.94 125 GLY A C 1
ATOM 977 O O . GLY A 1 125 ? 14.833 6.569 -19.969 1.00 74.94 125 GLY A O 1
ATOM 978 N N . PHE A 1 126 ? 16.355 6.001 -18.430 1.00 74.25 126 PHE A N 1
ATOM 979 C CA . PHE A 1 126 ? 15.411 5.335 -17.524 1.00 74.25 126 PHE A CA 1
ATOM 980 C C . PHE A 1 126 ? 14.819 6.293 -16.490 1.00 74.25 126 PHE A C 1
ATOM 982 O O . PHE A 1 126 ? 13.625 6.230 -16.198 1.00 74.25 126 PHE A O 1
ATOM 989 N N . MET A 1 127 ? 15.632 7.192 -15.939 1.00 81.19 127 MET A N 1
ATOM 990 C CA . MET A 1 127 ? 15.240 8.044 -14.819 1.00 81.19 127 MET A CA 1
ATOM 991 C C . MET A 1 127 ? 14.226 9.123 -15.225 1.00 81.19 127 MET A C 1
ATOM 993 O O . MET A 1 127 ? 13.262 9.345 -14.496 1.00 81.19 127 MET A O 1
ATOM 997 N N . ILE A 1 128 ? 14.389 9.748 -16.398 1.00 79.19 128 ILE A N 1
ATOM 998 C CA . ILE A 1 128 ? 13.493 10.819 -16.872 1.00 79.19 128 ILE A CA 1
ATOM 999 C C . ILE A 1 128 ? 12.085 10.283 -17.186 1.00 79.19 128 ILE A C 1
ATOM 1001 O O . ILE A 1 128 ? 11.120 10.830 -16.645 1.00 79.19 128 ILE A O 1
ATOM 1005 N N . PRO A 1 129 ? 11.911 9.208 -17.984 1.00 73.56 129 PRO A N 1
ATOM 1006 C CA . PRO A 1 129 ? 10.587 8.642 -18.220 1.00 73.56 129 PRO A CA 1
ATOM 1007 C C . PRO A 1 129 ? 9.972 8.074 -16.948 1.00 73.56 129 PRO A C 1
ATOM 1009 O O . PRO A 1 129 ? 8.779 8.255 -16.742 1.00 73.56 129 PRO A O 1
ATOM 1012 N N . SER A 1 130 ? 10.764 7.448 -16.069 1.00 75.25 130 SER A N 1
ATOM 1013 C CA . SER A 1 130 ? 10.257 6.952 -14.783 1.00 75.25 130 SER A CA 1
ATOM 1014 C C . SER A 1 130 ? 9.756 8.088 -13.894 1.00 75.25 130 SER A C 1
ATOM 1016 O O . SER A 1 130 ? 8.692 7.962 -13.304 1.00 75.25 130 SER A O 1
ATOM 1018 N N . ALA A 1 131 ? 10.465 9.218 -13.823 1.00 79.56 131 ALA A N 1
ATOM 1019 C CA . ALA A 1 131 ? 10.029 10.380 -13.050 1.00 79.56 131 ALA A CA 1
ATOM 1020 C C . ALA A 1 131 ? 8.759 11.017 -13.635 1.00 79.56 131 ALA A C 1
ATOM 1022 O O . ALA A 1 131 ? 7.833 11.348 -12.897 1.00 79.56 131 ALA A O 1
ATOM 1023 N N . PHE A 1 132 ? 8.685 11.141 -14.962 1.00 76.81 132 PHE A N 1
ATOM 1024 C CA . PHE A 1 132 ? 7.508 11.682 -15.639 1.00 76.81 132 PHE A CA 1
ATOM 1025 C C . PHE A 1 132 ? 6.284 10.769 -15.481 1.00 76.81 132 PHE A C 1
ATOM 1027 O O . PHE A 1 132 ? 5.194 11.237 -15.157 1.00 76.81 132 PHE A O 1
ATOM 1034 N N . LEU A 1 133 ? 6.472 9.456 -15.643 1.00 71.69 133 LEU A N 1
ATOM 1035 C CA . LEU A 1 133 ? 5.424 8.465 -15.414 1.00 71.69 133 LEU A CA 1
ATOM 1036 C C . LEU A 1 133 ? 5.016 8.421 -13.940 1.00 71.69 133 LEU A C 1
ATOM 1038 O O . LEU A 1 133 ? 3.828 8.381 -13.675 1.00 71.69 133 LEU A O 1
ATOM 1042 N N . SER A 1 134 ? 5.945 8.533 -12.988 1.00 77.19 134 SER A N 1
ATOM 1043 C CA . SER A 1 134 ? 5.650 8.565 -11.544 1.00 77.19 134 SER A CA 1
ATOM 1044 C C . SER A 1 134 ? 4.827 9.784 -11.112 1.00 77.19 134 SER A C 1
ATOM 1046 O O . SER A 1 134 ? 4.167 9.733 -10.078 1.00 77.19 134 SER A O 1
ATOM 1048 N N . MET A 1 135 ? 4.845 10.871 -11.889 1.00 76.69 135 MET A N 1
ATOM 1049 C CA . MET A 1 135 ? 4.022 12.055 -11.628 1.00 76.69 135 MET A CA 1
ATOM 1050 C C . MET A 1 135 ? 2.560 11.865 -12.062 1.00 76.69 135 MET A C 1
ATOM 1052 O O . MET A 1 135 ? 1.673 12.509 -11.509 1.00 76.69 135 MET A O 1
ATOM 1056 N N . TRP A 1 136 ? 2.307 10.991 -13.042 1.00 69.50 136 TRP A N 1
ATOM 1057 C CA . TRP A 1 136 ? 0.979 10.785 -13.639 1.00 69.50 136 TRP A CA 1
ATOM 1058 C C . TRP A 1 136 ? 0.354 9.421 -13.309 1.00 69.50 136 TRP A C 1
ATOM 1060 O O . TRP A 1 136 ? -0.865 9.272 -13.292 1.00 69.50 136 TRP A O 1
ATOM 1070 N N . MET A 1 137 ? 1.194 8.424 -13.043 1.00 68.25 137 MET A N 1
ATOM 1071 C CA . MET A 1 137 ? 0.856 7.051 -12.679 1.00 68.25 137 MET A CA 1
ATOM 1072 C C . MET A 1 137 ? 1.177 6.819 -11.203 1.00 68.25 137 MET A C 1
ATOM 1074 O O . MET A 1 137 ? 2.006 7.504 -10.607 1.00 68.25 137 MET A O 1
ATOM 1078 N N . SER A 1 138 ? 0.586 5.782 -10.606 1.00 73.19 138 SER A N 1
ATOM 1079 C CA . SER A 1 138 ? 1.015 5.347 -9.278 1.00 73.19 138 SER A CA 1
ATOM 1080 C C . SER A 1 138 ? 2.465 4.841 -9.322 1.00 73.19 138 SER A C 1
ATOM 1082 O O . SER A 1 138 ? 2.908 4.225 -10.298 1.00 73.19 138 SER A O 1
ATOM 1084 N N . ASN A 1 139 ? 3.218 5.070 -8.244 1.00 79.31 139 ASN A N 1
ATOM 1085 C CA . ASN A 1 139 ? 4.609 4.615 -8.127 1.00 79.31 139 ASN A CA 1
ATOM 1086 C C . ASN A 1 139 ? 4.739 3.101 -8.383 1.00 79.31 139 ASN A C 1
ATOM 1088 O O . ASN A 1 139 ? 5.688 2.655 -9.022 1.00 79.31 139 ASN A O 1
ATOM 1092 N N . VAL A 1 140 ? 3.746 2.317 -7.944 1.00 74.00 140 VAL A N 1
ATOM 1093 C CA . VAL A 1 140 ? 3.698 0.860 -8.144 1.00 74.00 140 VAL A CA 1
ATOM 1094 C C . VAL A 1 140 ? 3.532 0.500 -9.623 1.00 74.00 140 VAL A C 1
ATOM 1096 O O . VAL A 1 140 ? 4.253 -0.368 -10.113 1.00 74.00 140 VAL A O 1
ATOM 1099 N N . ALA A 1 141 ? 2.648 1.191 -10.353 1.00 67.69 141 ALA A N 1
ATOM 1100 C CA . ALA A 1 141 ? 2.473 0.972 -11.790 1.00 67.69 141 ALA A CA 1
ATOM 1101 C C . ALA A 1 141 ? 3.755 1.315 -12.565 1.00 67.69 141 ALA A C 1
ATOM 1103 O O . ALA A 1 141 ? 4.223 0.525 -13.381 1.00 67.69 141 ALA A O 1
ATOM 1104 N N . THR A 1 142 ? 4.395 2.440 -12.233 1.00 75.44 142 THR A N 1
ATOM 1105 C CA . THR A 1 142 ? 5.650 2.863 -12.878 1.00 75.44 142 THR A CA 1
ATOM 1106 C C . THR A 1 142 ? 6.753 1.809 -12.729 1.00 75.44 142 THR A C 1
ATOM 1108 O O . THR A 1 142 ? 7.425 1.468 -13.703 1.00 75.44 142 THR A O 1
ATOM 1111 N N . VAL A 1 143 ? 6.917 1.241 -11.528 1.00 77.88 143 VAL A N 1
ATOM 1112 C CA . VAL A 1 143 ? 7.909 0.183 -11.270 1.00 77.88 143 VAL A CA 1
ATOM 1113 C C . VAL A 1 143 ? 7.568 -1.101 -12.030 1.00 77.88 143 VAL A C 1
ATOM 1115 O O . VAL A 1 143 ? 8.458 -1.688 -12.648 1.00 77.88 143 VAL A O 1
ATOM 1118 N N . ALA A 1 144 ? 6.298 -1.516 -12.037 1.00 75.88 144 ALA A N 1
ATOM 1119 C CA . ALA A 1 144 ? 5.854 -2.708 -12.762 1.00 75.88 144 ALA A CA 1
ATOM 1120 C C . ALA A 1 144 ? 6.124 -2.605 -14.275 1.00 75.88 144 ALA A C 1
ATOM 1122 O O . ALA A 1 144 ? 6.527 -3.589 -14.894 1.00 75.88 144 ALA A O 1
ATOM 1123 N N . MET A 1 145 ? 5.982 -1.409 -14.856 1.00 73.38 145 MET A N 1
ATOM 1124 C CA . MET A 1 145 ? 6.252 -1.146 -16.274 1.00 73.38 145 MET A CA 1
ATOM 1125 C C . MET A 1 145 ? 7.753 -1.079 -16.596 1.00 73.38 145 MET A C 1
ATOM 1127 O O . MET A 1 145 ? 8.181 -1.542 -17.655 1.00 73.38 145 MET A O 1
ATOM 1131 N N . MET A 1 146 ? 8.568 -0.510 -15.701 1.00 76.31 146 MET A N 1
ATOM 1132 C CA . MET A 1 146 ? 10.016 -0.368 -15.905 1.00 76.31 146 MET A CA 1
ATOM 1133 C C . MET A 1 146 ? 10.789 -1.669 -15.663 1.00 76.31 146 MET A C 1
ATOM 1135 O O . MET A 1 146 ? 11.802 -1.898 -16.323 1.00 76.31 146 MET A O 1
ATOM 1139 N N . ALA A 1 147 ? 10.315 -2.540 -14.768 1.00 76.81 147 ALA A N 1
ATOM 1140 C CA . ALA A 1 147 ? 10.963 -3.809 -14.435 1.00 76.81 147 ALA A CA 1
ATOM 1141 C C . ALA A 1 147 ? 11.267 -4.710 -15.657 1.00 76.81 147 ALA A C 1
ATOM 1143 O O . ALA A 1 147 ? 12.426 -5.115 -15.815 1.00 76.81 147 ALA A O 1
ATOM 1144 N N . PRO A 1 148 ? 10.313 -5.011 -16.564 1.00 71.19 148 PRO A N 1
ATOM 1145 C CA . PRO A 1 148 ? 10.613 -5.811 -17.750 1.00 71.19 148 PRO A CA 1
ATOM 1146 C C . PRO A 1 148 ? 11.551 -5.082 -18.721 1.00 71.19 148 PRO A C 1
ATOM 1148 O O . PRO A 1 148 ? 12.446 -5.709 -19.278 1.00 71.19 148 PRO A O 1
ATOM 1151 N N . ILE A 1 149 ? 11.415 -3.760 -18.881 1.00 75.00 149 ILE A N 1
ATOM 1152 C CA . ILE A 1 149 ? 12.262 -2.963 -19.786 1.00 75.00 149 ILE A CA 1
ATOM 1153 C C . ILE A 1 149 ? 13.719 -2.974 -19.307 1.00 75.00 149 ILE A C 1
ATOM 1155 O O . ILE A 1 149 ? 14.625 -3.239 -20.097 1.00 75.00 149 ILE A O 1
ATOM 1159 N N . ALA A 1 150 ? 13.948 -2.747 -18.012 1.00 77.69 150 ALA A N 1
ATOM 1160 C CA . ALA A 1 150 ? 15.275 -2.811 -17.407 1.00 77.69 150 ALA A CA 1
ATOM 1161 C C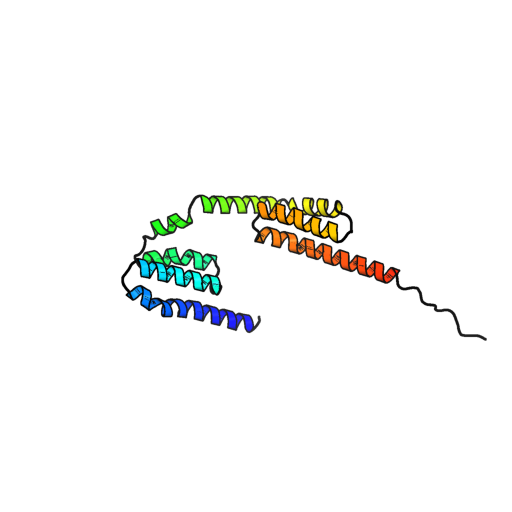 . ALA A 1 150 ? 15.896 -4.209 -17.551 1.00 77.69 150 ALA A C 1
ATOM 1163 O O . ALA A 1 150 ? 17.080 -4.329 -17.858 1.00 77.69 150 ALA A O 1
ATOM 1164 N N . THR A 1 151 ? 15.087 -5.262 -17.395 1.00 75.62 151 THR A N 1
ATOM 1165 C CA . THR A 1 151 ? 15.539 -6.651 -17.561 1.00 75.62 151 THR A CA 1
ATOM 1166 C C . THR A 1 151 ? 15.956 -6.939 -19.005 1.00 75.62 151 THR A C 1
ATOM 1168 O O . THR A 1 151 ? 17.026 -7.502 -19.226 1.00 75.62 151 THR A O 1
ATOM 1171 N N . CYS A 1 152 ? 15.163 -6.514 -19.995 1.00 76.69 152 CYS A N 1
ATOM 1172 C CA . CYS A 1 152 ? 15.507 -6.667 -21.412 1.00 76.69 152 CYS A CA 1
ATOM 1173 C C . CYS A 1 152 ? 16.808 -5.938 -21.767 1.00 76.69 152 CYS A C 1
ATOM 1175 O O . CYS A 1 152 ? 17.680 -6.516 -22.411 1.00 76.69 152 CYS A O 1
ATOM 1177 N N . VAL A 1 153 ? 16.967 -4.693 -21.309 1.00 74.81 153 VAL A N 1
ATOM 1178 C CA . VAL A 1 153 ? 18.187 -3.913 -21.558 1.00 74.81 153 VAL A CA 1
ATOM 1179 C C . VAL A 1 153 ? 19.403 -4.541 -20.875 1.00 74.81 153 VAL A C 1
ATOM 1181 O O . VAL A 1 153 ? 20.473 -4.604 -21.474 1.00 74.81 153 VAL A O 1
ATOM 1184 N N . LEU A 1 154 ? 19.252 -5.054 -19.652 1.00 78.94 154 LEU A N 1
ATOM 1185 C CA . LEU A 1 154 ? 20.334 -5.739 -18.944 1.00 78.94 154 LEU A CA 1
ATOM 1186 C C . LEU A 1 154 ? 20.819 -6.985 -19.702 1.00 78.94 154 LEU A C 1
ATOM 1188 O O . LEU A 1 154 ? 22.025 -7.203 -19.800 1.00 78.94 154 LEU A O 1
ATOM 1192 N N . ILE A 1 155 ? 19.897 -7.779 -20.254 1.00 78.62 155 ILE A N 1
ATOM 1193 C CA . ILE A 1 155 ? 20.231 -8.965 -21.058 1.00 78.62 155 ILE A CA 1
ATOM 1194 C C . ILE A 1 155 ? 21.028 -8.565 -22.306 1.00 78.62 155 ILE A C 1
ATOM 1196 O O . ILE A 1 155 ? 22.067 -9.168 -22.578 1.00 78.62 155 ILE A O 1
ATOM 1200 N N . GLU A 1 156 ? 20.588 -7.526 -23.017 1.00 77.44 156 GLU A N 1
ATOM 1201 C CA . GLU A 1 156 ? 21.251 -7.049 -24.236 1.00 77.44 156 GLU A CA 1
ATOM 1202 C C . GLU A 1 156 ? 22.658 -6.500 -23.950 1.00 77.44 156 GLU A C 1
ATOM 1204 O O . GLU A 1 156 ? 23.616 -6.818 -24.653 1.00 77.44 156 GLU A O 1
ATOM 1209 N N . LEU A 1 157 ? 22.820 -5.740 -22.862 1.00 76.75 157 LEU A N 1
A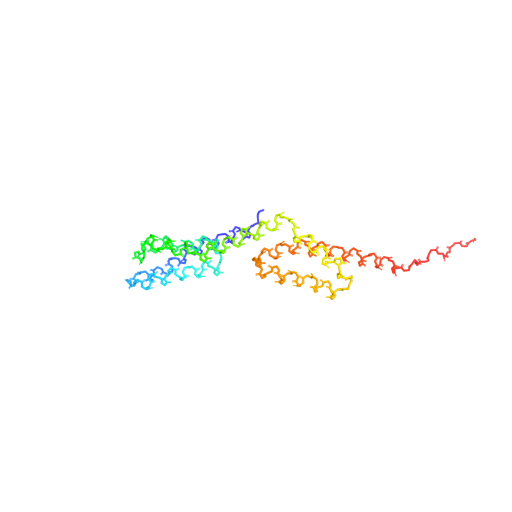TOM 1210 C CA . LEU A 1 157 ? 24.129 -5.232 -22.438 1.00 76.75 157 LEU A CA 1
ATOM 1211 C C . LEU A 1 157 ? 25.105 -6.358 -22.081 1.00 76.75 157 LEU A C 1
ATOM 1213 O O . LEU A 1 157 ? 26.286 -6.272 -22.412 1.00 76.75 157 LEU A O 1
ATOM 1217 N N . ILE A 1 158 ? 24.631 -7.415 -21.414 1.00 80.62 158 ILE A N 1
ATOM 1218 C CA . ILE A 1 158 ? 25.458 -8.587 -21.095 1.00 80.62 158 ILE A CA 1
ATOM 1219 C C . ILE A 1 158 ? 25.845 -9.332 -22.378 1.00 80.62 158 ILE A C 1
ATOM 1221 O O . ILE A 1 158 ? 26.993 -9.763 -22.500 1.00 80.62 158 ILE A O 1
ATOM 1225 N N . ALA A 1 159 ? 24.923 -9.469 -23.335 1.00 79.25 159 ALA A N 1
ATOM 1226 C CA . ALA A 1 159 ? 25.202 -10.092 -24.627 1.00 79.25 159 ALA A CA 1
ATOM 1227 C C . ALA A 1 159 ? 26.282 -9.321 -25.404 1.00 79.25 159 ALA A C 1
ATOM 1229 O O . ALA A 1 159 ? 27.248 -9.935 -25.862 1.00 79.25 159 ALA A O 1
ATOM 1230 N N . HIS A 1 160 ? 26.182 -7.990 -25.458 1.00 75.12 160 HIS A N 1
ATOM 1231 C CA . HIS A 1 160 ? 27.158 -7.136 -26.139 1.00 75.12 160 HIS A CA 1
ATOM 1232 C C . HIS A 1 160 ? 28.519 -7.093 -25.418 1.00 75.12 160 HIS A C 1
ATOM 1234 O O . HIS A 1 160 ? 29.572 -7.136 -26.048 1.00 75.12 160 HIS A O 1
ATOM 1240 N N . ALA A 1 161 ? 28.535 -7.090 -24.081 1.00 76.75 161 ALA A N 1
ATOM 1241 C CA . ALA A 1 161 ? 29.785 -7.191 -23.323 1.00 76.75 161 ALA A CA 1
ATOM 1242 C C . ALA A 1 161 ? 30.495 -8.537 -23.560 1.00 76.75 161 ALA A C 1
ATOM 1244 O O . ALA A 1 161 ? 31.725 -8.612 -23.556 1.00 76.75 161 ALA A O 1
ATOM 1245 N N . LYS A 1 162 ? 29.722 -9.609 -23.777 1.00 75.62 162 LYS A N 1
ATOM 1246 C CA . LYS A 1 162 ? 30.248 -10.945 -24.067 1.00 75.62 162 LYS A CA 1
ATOM 1247 C C . LYS A 1 162 ? 30.778 -11.058 -25.501 1.00 75.62 162 LYS A C 1
ATOM 1249 O O . LYS A 1 162 ? 31.799 -11.715 -25.690 1.00 75.62 162 LYS A O 1
ATOM 1254 N N . SER A 1 163 ? 30.146 -10.406 -26.483 1.00 71.06 163 SER A N 1
ATOM 1255 C CA . SER A 1 163 ? 30.682 -10.328 -27.853 1.00 71.06 163 SER A CA 1
ATOM 1256 C C . SER A 1 163 ? 31.989 -9.536 -27.906 1.00 71.06 163 SER A C 1
ATOM 1258 O O . SER A 1 163 ? 32.956 -10.016 -28.491 1.00 71.06 163 SER A O 1
ATOM 1260 N N . ASP A 1 164 ? 32.068 -8.404 -27.202 1.00 69.81 164 ASP A N 1
ATOM 1261 C CA . ASP A 1 164 ? 33.282 -7.575 -27.141 1.00 69.81 164 ASP A CA 1
ATOM 1262 C C . ASP A 1 164 ? 34.445 -8.294 -26.432 1.00 69.81 164 ASP A C 1
ATOM 1264 O O . ASP A 1 164 ? 35.617 -8.067 -26.740 1.00 69.81 164 ASP A O 1
ATOM 1268 N N . ALA A 1 165 ? 34.138 -9.165 -25.464 1.00 69.62 165 ALA A N 1
ATOM 1269 C CA . ALA A 1 165 ? 35.127 -10.015 -24.805 1.00 69.62 165 ALA A CA 1
ATOM 1270 C C . ALA A 1 165 ? 35.626 -11.145 -25.722 1.00 69.62 165 ALA A C 1
ATOM 1272 O O . ALA A 1 165 ? 36.810 -11.476 -25.683 1.00 69.62 165 ALA A O 1
ATOM 1273 N N . MET A 1 166 ? 34.750 -11.705 -26.565 1.00 60.66 166 MET A N 1
ATOM 1274 C CA . MET A 1 166 ? 35.094 -12.760 -27.525 1.00 60.66 166 MET A CA 1
ATOM 1275 C C . MET A 1 166 ? 35.924 -12.228 -28.705 1.00 60.66 166 MET A C 1
ATOM 1277 O O . MET A 1 166 ? 36.779 -12.941 -29.218 1.00 60.66 166 MET A O 1
ATOM 1281 N N . GLU A 1 167 ? 35.733 -10.965 -29.094 1.00 60.25 167 GLU A N 1
ATOM 1282 C CA . GLU A 1 167 ? 36.526 -10.295 -30.136 1.00 60.25 167 GLU A CA 1
ATOM 1283 C C . GLU A 1 167 ? 37.937 -9.885 -29.654 1.00 60.25 167 GLU A C 1
ATOM 1285 O O . GLU A 1 167 ? 38.845 -9.690 -30.461 1.00 60.25 167 GLU A O 1
ATOM 1290 N N . LYS A 1 168 ? 38.155 -9.792 -28.332 1.00 54.56 168 LYS A N 1
ATOM 1291 C CA . LYS A 1 168 ? 39.440 -9.392 -27.726 1.00 54.56 168 LYS A CA 1
ATOM 1292 C C . LYS A 1 168 ? 40.358 -10.546 -27.314 1.00 54.56 168 LYS A C 1
ATOM 1294 O O . LYS A 1 168 ? 41.496 -10.269 -26.925 1.00 54.56 168 LYS A O 1
ATOM 1299 N N . GLU A 1 169 ? 39.936 -11.809 -27.399 1.00 44.41 169 GLU A N 1
ATOM 1300 C CA . GLU A 1 169 ? 40.881 -12.925 -27.265 1.00 44.41 169 GLU A CA 1
ATOM 1301 C C . GLU A 1 169 ? 41.744 -13.029 -28.534 1.00 44.41 169 GLU A C 1
ATOM 1303 O O . GLU A 1 169 ? 41.220 -13.286 -29.620 1.00 44.41 169 GLU A O 1
ATOM 1308 N N . PRO A 1 170 ? 43.078 -12.850 -28.450 1.00 43.97 170 PRO A N 1
ATOM 1309 C CA . PRO A 1 170 ? 43.929 -13.067 -29.602 1.00 43.97 170 PRO A CA 1
ATOM 1310 C C . PRO A 1 170 ? 43.957 -14.568 -29.886 1.00 43.97 170 PRO A C 1
ATOM 1312 O O . PRO A 1 170 ? 44.246 -15.368 -28.995 1.00 43.97 170 PRO A O 1
ATOM 1315 N N . VAL A 1 171 ? 43.717 -14.942 -31.144 1.00 52.28 171 VAL A N 1
ATOM 1316 C CA . VAL A 1 171 ? 44.002 -16.277 -31.683 1.00 52.28 171 VAL A CA 1
ATOM 1317 C C . VAL A 1 171 ? 45.462 -16.623 -31.363 1.00 52.28 171 VAL A C 1
ATOM 1319 O O . VAL A 1 171 ? 46.392 -16.217 -32.061 1.00 52.28 171 VAL A O 1
ATOM 1322 N N . LYS A 1 172 ? 45.693 -17.342 -30.261 1.00 43.75 172 LYS A N 1
ATOM 1323 C CA . LYS A 1 172 ? 47.025 -17.782 -29.847 1.00 43.75 172 LYS A CA 1
ATOM 1324 C C . LYS A 1 172 ? 47.360 -19.078 -30.587 1.00 43.75 172 LYS A C 1
ATOM 1326 O O . LYS A 1 172 ? 46.972 -20.161 -30.175 1.00 43.75 172 LYS A O 1
ATOM 1331 N N . ASN A 1 173 ? 48.078 -18.906 -31.697 1.00 39.94 173 ASN A N 1
ATOM 1332 C CA . ASN A 1 173 ? 49.045 -19.816 -32.322 1.00 39.94 173 ASN A CA 1
ATOM 1333 C C . ASN A 1 173 ? 48.825 -21.337 -32.176 1.00 39.94 173 ASN A C 1
ATOM 1335 O O . ASN A 1 173 ? 49.313 -21.962 -31.238 1.00 39.94 173 ASN A O 1
ATOM 1339 N N . GLY A 1 174 ? 48.284 -21.945 -33.233 1.00 39.47 174 GLY A N 1
ATOM 1340 C CA . GLY A 1 174 ? 48.532 -23.340 -33.605 1.00 39.47 174 GLY A CA 1
ATOM 1341 C C . GLY A 1 174 ? 49.501 -23.431 -34.788 1.00 39.47 174 GLY A C 1
ATOM 1342 O O . GLY A 1 174 ? 49.123 -23.875 -35.862 1.00 39.47 174 GLY A O 1
ATOM 1343 N N . SER A 1 175 ? 50.740 -22.960 -34.629 1.00 47.47 175 SER A N 1
ATOM 1344 C CA . SER A 1 175 ? 51.817 -23.191 -35.602 1.00 47.47 175 SER A CA 1
ATOM 1345 C C . SER A 1 175 ? 53.163 -23.259 -34.882 1.00 47.47 175 SER A C 1
ATOM 1347 O O . SER A 1 175 ? 53.816 -22.232 -34.681 1.00 47.47 175 SER A O 1
ATOM 1349 N N . LYS A 1 176 ? 53.562 -24.481 -34.508 1.00 42.25 176 LYS A N 1
ATOM 1350 C CA . LYS A 1 176 ? 54.905 -25.075 -34.684 1.00 42.25 176 LYS A CA 1
ATOM 1351 C C . LYS A 1 176 ? 55.065 -26.267 -33.739 1.00 42.25 176 LYS A C 1
ATOM 1353 O O . LYS A 1 176 ? 55.288 -26.068 -32.553 1.00 42.25 176 LYS A O 1
ATOM 1358 N N . SER A 1 177 ? 55.023 -27.481 -34.288 1.00 38.03 177 SER A N 1
ATOM 1359 C CA . SER A 1 177 ? 56.121 -28.459 -34.200 1.00 38.03 177 SER A CA 1
ATOM 1360 C C . SER A 1 177 ? 55.616 -29.870 -34.512 1.00 38.03 177 SER A C 1
ATOM 1362 O O . SER A 1 177 ? 55.236 -30.594 -33.604 1.00 38.03 177 SER A O 1
ATOM 1364 N N . GLU A 1 178 ? 55.725 -30.287 -35.771 1.00 38.12 178 GLU A N 1
ATOM 1365 C CA . GLU A 1 178 ? 56.245 -31.625 -36.063 1.00 38.12 178 GLU A CA 1
ATOM 1366 C C . GLU A 1 178 ? 57.099 -31.508 -37.331 1.00 38.12 178 GLU A C 1
ATOM 1368 O O . GLU A 1 178 ? 56.607 -31.340 -38.446 1.00 38.12 178 GLU A O 1
ATOM 1373 N N . LYS A 1 179 ? 58.413 -31.389 -37.104 1.00 43.38 179 LYS A N 1
ATOM 1374 C CA . LYS A 1 179 ? 59.450 -31.508 -38.128 1.00 43.38 179 LYS A CA 1
ATOM 1375 C C . LYS A 1 179 ? 59.668 -33.001 -38.383 1.00 43.38 179 LYS A C 1
ATOM 1377 O O . LYS A 1 179 ? 59.774 -33.728 -37.406 1.00 43.38 179 LYS A O 1
ATOM 1382 N N . VAL A 1 180 ? 59.791 -33.329 -39.673 1.00 39.53 180 VAL A N 1
ATOM 1383 C CA . VAL A 1 180 ? 60.792 -34.219 -40.308 1.00 39.53 180 VAL A CA 1
ATOM 1384 C C . VAL A 1 180 ? 61.157 -35.493 -39.557 1.00 39.53 180 VAL A C 1
ATOM 1386 O O . VAL A 1 180 ? 61.839 -35.381 -38.516 1.00 39.53 180 VAL A O 1
#

Radius of gyration: 28.4 Å; chains: 1; bounding box: 85×47×70 Å

Organism: Romanomermis culicivorax (NCBI:txid13658)